Protein AF-A0A967LMH4-F1 (afdb_monomer)

pLDDT: mean 81.52, std 13.35, range [39.75, 93.62]

Structure (mmCIF, N/CA/C/O backbone):
data_AF-A0A967LMH4-F1
#
_entry.id   AF-A0A967LMH4-F1
#
loop_
_atom_site.group_PDB
_atom_site.id
_atom_site.type_symbol
_atom_site.label_atom_id
_atom_site.label_alt_id
_atom_site.label_comp_id
_atom_site.label_asym_id
_atom_site.label_entity_id
_atom_site.label_seq_id
_atom_site.pdbx_PDB_ins_code
_atom_site.Cartn_x
_atom_site.Cartn_y
_atom_site.Cartn_z
_atom_site.occupancy
_atom_site.B_iso_or_equiv
_atom_site.auth_seq_id
_atom_site.auth_comp_id
_atom_site.auth_asym_id
_atom_site.auth_atom_id
_atom_site.pdbx_PDB_model_num
ATOM 1 N N . MET A 1 1 ? 25.777 -11.238 5.832 1.00 39.75 1 MET A N 1
ATOM 2 C CA . MET A 1 1 ? 24.347 -10.973 6.091 1.00 39.75 1 MET A CA 1
ATOM 3 C C . MET A 1 1 ? 23.643 -11.072 4.744 1.00 39.75 1 MET A C 1
ATOM 5 O O . MET A 1 1 ? 23.931 -10.214 3.917 1.00 39.75 1 MET A O 1
ATOM 9 N N . PRO A 1 2 ? 22.871 -12.128 4.428 1.00 45.56 2 PRO A N 1
ATOM 10 C CA . PRO A 1 2 ? 22.212 -12.184 3.131 1.00 45.56 2 PRO A CA 1
ATOM 11 C C . PRO A 1 2 ? 21.114 -11.117 3.099 1.00 45.56 2 PRO A C 1
ATOM 13 O O . PRO A 1 2 ? 20.430 -10.874 4.093 1.00 45.56 2 PRO A O 1
ATOM 16 N N . PHE A 1 3 ? 21.034 -10.422 1.971 1.00 45.00 3 PHE A N 1
ATOM 17 C CA . PHE A 1 3 ? 20.052 -9.388 1.692 1.00 45.00 3 PHE A CA 1
ATOM 18 C C . PHE A 1 3 ? 18.645 -9.964 1.891 1.00 45.00 3 PHE A C 1
ATOM 20 O O . PHE A 1 3 ? 18.329 -11.013 1.348 1.00 45.00 3 PHE A O 1
ATOM 27 N N . SER A 1 4 ? 17.858 -9.293 2.730 1.00 50.09 4 SER A N 1
ATOM 28 C CA . SER A 1 4 ? 16.511 -9.677 3.163 1.00 50.09 4 SER A CA 1
ATOM 29 C C . SER A 1 4 ? 15.659 -10.341 2.069 1.00 50.09 4 SER A C 1
ATOM 31 O O . SER A 1 4 ? 15.552 -9.787 0.975 1.00 50.09 4 SER A O 1
ATOM 33 N N . ASP A 1 5 ? 14.994 -11.452 2.419 1.00 57.53 5 ASP A N 1
ATOM 34 C CA . ASP A 1 5 ? 14.010 -12.231 1.635 1.00 57.53 5 ASP A CA 1
ATOM 35 C C . ASP A 1 5 ? 12.725 -11.438 1.295 1.00 57.53 5 ASP A C 1
ATOM 37 O O . ASP A 1 5 ? 11.593 -11.893 1.487 1.00 57.53 5 ASP A O 1
ATOM 41 N N . PHE A 1 6 ? 12.860 -10.201 0.827 1.00 67.12 6 PHE A N 1
ATOM 42 C CA . PHE A 1 6 ? 11.722 -9.436 0.348 1.00 67.12 6 PHE A CA 1
ATOM 43 C C . PHE A 1 6 ? 11.323 -9.956 -1.023 1.00 67.12 6 PHE A C 1
ATOM 45 O O . PHE A 1 6 ? 12.126 -9.978 -1.956 1.00 67.12 6 PHE A O 1
ATOM 52 N N . ARG A 1 7 ? 10.056 -10.356 -1.140 1.00 82.19 7 ARG A N 1
ATOM 53 C CA . ARG A 1 7 ? 9.484 -10.742 -2.425 1.00 82.19 7 ARG A CA 1
ATOM 54 C C . ARG A 1 7 ? 9.502 -9.534 -3.355 1.00 82.19 7 ARG A C 1
ATOM 56 O O . ARG A 1 7 ? 9.048 -8.451 -2.990 1.00 82.19 7 ARG A O 1
ATOM 63 N N . VAL A 1 8 ? 10.061 -9.752 -4.534 1.00 87.19 8 VAL A N 1
ATOM 64 C CA . VAL A 1 8 ? 10.012 -8.822 -5.655 1.00 87.19 8 VAL A CA 1
ATOM 65 C C . VAL A 1 8 ? 8.725 -9.092 -6.420 1.00 87.19 8 VAL A C 1
ATOM 67 O O . VAL A 1 8 ? 8.363 -10.253 -6.600 1.00 87.19 8 VAL A O 1
ATOM 70 N N . PHE A 1 9 ? 8.051 -8.030 -6.844 1.00 87.38 9 PHE A N 1
ATOM 71 C CA . PHE A 1 9 ? 6.797 -8.102 -7.578 1.00 87.38 9 PHE A CA 1
ATOM 72 C C . PHE A 1 9 ? 6.882 -7.281 -8.863 1.00 87.38 9 PHE A C 1
ATOM 74 O O . PHE A 1 9 ? 7.343 -6.131 -8.851 1.00 87.38 9 PHE A O 1
ATOM 81 N N . THR A 1 10 ? 6.379 -7.829 -9.968 1.00 90.00 10 THR A N 1
ATOM 82 C CA . THR A 1 10 ? 6.006 -6.996 -11.116 1.00 90.00 10 THR A CA 1
ATOM 83 C C . THR A 1 10 ? 4.813 -6.113 -10.750 1.00 90.00 10 THR A C 1
ATOM 85 O O . THR A 1 10 ? 4.124 -6.329 -9.747 1.00 90.00 10 THR A O 1
ATOM 88 N N . ILE A 1 11 ? 4.548 -5.096 -11.568 1.00 87.69 11 ILE A N 1
ATOM 89 C CA . ILE A 1 11 ? 3.398 -4.221 -11.351 1.00 87.69 11 ILE A CA 1
ATOM 90 C C . ILE A 1 11 ? 2.073 -4.997 -11.416 1.00 87.69 11 ILE A C 1
ATOM 92 O O . ILE A 1 11 ? 1.155 -4.711 -10.650 1.00 87.69 11 ILE A O 1
ATOM 96 N N . GLU A 1 12 ? 1.968 -6.014 -12.274 1.00 90.00 12 GLU A N 1
ATOM 97 C CA . GLU A 1 12 ? 0.796 -6.884 -12.385 1.00 90.00 12 GLU A CA 1
ATOM 98 C C . GLU A 1 12 ? 0.613 -7.744 -11.133 1.00 90.00 12 GLU A C 1
ATOM 100 O O . GLU A 1 12 ? -0.496 -7.834 -10.604 1.00 90.00 12 GLU A O 1
ATOM 105 N N . GLU A 1 13 ? 1.694 -8.339 -10.624 1.00 90.69 13 GLU A N 1
ATOM 106 C CA . GLU A 1 13 ? 1.659 -9.157 -9.408 1.00 90.69 13 GLU A CA 1
ATOM 107 C C . GLU A 1 13 ? 1.280 -8.321 -8.183 1.00 90.69 13 GLU A C 1
ATOM 109 O O . GLU A 1 13 ? 0.448 -8.731 -7.369 1.00 90.69 13 GLU A O 1
ATOM 114 N N . ALA A 1 14 ? 1.839 -7.116 -8.075 1.00 90.56 14 ALA A N 1
ATOM 115 C CA . ALA A 1 14 ? 1.505 -6.190 -7.006 1.00 90.56 14 ALA A CA 1
ATOM 116 C C . ALA A 1 14 ? 0.040 -5.717 -7.123 1.00 90.56 14 ALA A C 1
ATOM 118 O O . ALA A 1 14 ? -0.698 -5.721 -6.134 1.00 90.56 14 ALA A O 1
ATOM 119 N N . ASN A 1 15 ? -0.438 -5.428 -8.339 1.00 91.25 15 ASN A N 1
ATOM 120 C CA . ASN A 1 15 ? -1.844 -5.106 -8.606 1.00 91.25 15 ASN A CA 1
ATOM 121 C C . ASN A 1 15 ? -2.807 -6.252 -8.284 1.00 91.25 15 ASN A C 1
ATOM 123 O O . ASN A 1 15 ? -3.920 -5.996 -7.825 1.00 91.25 15 ASN A O 1
ATOM 127 N N . ALA A 1 16 ? -2.397 -7.509 -8.449 1.00 92.44 16 ALA A N 1
ATOM 128 C CA . ALA A 1 16 ? -3.207 -8.655 -8.040 1.00 92.44 16 ALA A CA 1
ATOM 129 C C . ALA A 1 16 ? -3.411 -8.713 -6.511 1.00 92.44 16 ALA A C 1
ATOM 131 O O . ALA A 1 16 ? -4.429 -9.225 -6.035 1.00 92.44 16 ALA A O 1
ATOM 132 N N . LEU A 1 17 ? -2.477 -8.158 -5.728 1.00 91.06 17 LEU A N 1
ATOM 133 C CA . LEU A 1 17 ? -2.559 -8.083 -4.266 1.00 91.06 17 LEU A CA 1
ATOM 134 C C . LEU A 1 17 ? -3.337 -6.861 -3.762 1.00 91.06 17 LEU A C 1
ATOM 136 O O . LEU A 1 17 ? -3.899 -6.918 -2.661 1.00 91.06 17 LEU A O 1
ATOM 140 N N . VAL A 1 18 ? -3.430 -5.789 -4.558 1.00 91.19 18 VAL A N 1
ATOM 141 C CA . VAL A 1 18 ? -4.117 -4.539 -4.186 1.00 91.19 18 VAL A CA 1
ATOM 142 C C . VAL A 1 18 ? -5.545 -4.773 -3.678 1.00 91.19 18 VAL A C 1
ATOM 144 O O . VAL A 1 18 ? -5.831 -4.324 -2.570 1.00 91.19 18 VAL A O 1
ATOM 147 N N . PRO A 1 19 ? -6.441 -5.522 -4.356 1.00 91.94 19 PRO A N 1
ATOM 148 C CA . PRO A 1 19 ? -7.803 -5.732 -3.859 1.00 91.94 19 PRO A CA 1
ATOM 149 C C . PRO A 1 19 ? -7.853 -6.397 -2.478 1.00 91.94 19 PRO A C 1
ATOM 151 O O . PRO A 1 19 ? -8.760 -6.142 -1.684 1.00 91.94 19 PRO A O 1
ATOM 154 N N . LYS A 1 20 ? -6.880 -7.262 -2.173 1.00 91.56 20 LYS A N 1
ATOM 155 C CA . LYS A 1 20 ? -6.793 -7.942 -0.880 1.00 91.56 20 LYS A CA 1
ATOM 156 C C . LYS A 1 20 ? -6.316 -6.990 0.211 1.00 91.56 20 LYS A C 1
ATOM 158 O O . LYS A 1 20 ? -6.912 -6.958 1.287 1.00 91.56 20 LYS A O 1
ATOM 163 N N . ILE A 1 21 ? -5.279 -6.207 -0.073 1.00 92.31 21 ILE A N 1
ATOM 164 C CA . ILE A 1 21 ? -4.740 -5.212 0.858 1.00 92.31 21 ILE A CA 1
ATOM 165 C C . ILE A 1 21 ? -5.753 -4.091 1.089 1.00 92.31 21 ILE A C 1
ATOM 167 O O . ILE A 1 21 ? -6.001 -3.752 2.240 1.00 92.31 21 ILE A O 1
ATOM 171 N N . ALA A 1 22 ? -6.438 -3.619 0.048 1.00 91.69 22 ALA A N 1
ATOM 172 C CA . ALA A 1 22 ? -7.526 -2.652 0.151 1.00 91.69 22 ALA A CA 1
ATOM 173 C C . ALA A 1 22 ? -8.615 -3.119 1.127 1.00 91.69 22 ALA A C 1
ATOM 175 O O . ALA A 1 22 ? -8.953 -2.392 2.055 1.00 91.69 22 ALA A O 1
ATOM 176 N N . ARG A 1 23 ? -9.084 -4.370 1.017 1.00 91.81 23 ARG A N 1
ATOM 177 C CA . ARG A 1 23 ? -10.070 -4.938 1.958 1.00 91.81 23 ARG A CA 1
ATOM 178 C C . ARG A 1 23 ? -9.556 -5.008 3.398 1.00 91.81 23 ARG A C 1
ATOM 180 O O . ARG A 1 23 ? -10.319 -4.766 4.334 1.00 91.81 23 ARG A O 1
ATOM 187 N N . LEU A 1 24 ? -8.283 -5.365 3.598 1.00 91.69 24 LEU A N 1
ATOM 188 C CA . LEU A 1 24 ? -7.661 -5.367 4.929 1.00 91.69 24 LEU A CA 1
ATOM 189 C C . LEU A 1 24 ? -7.611 -3.951 5.506 1.00 91.69 24 LEU A C 1
ATOM 191 O O . LEU A 1 24 ? -7.965 -3.743 6.668 1.00 91.69 24 LEU A O 1
ATOM 195 N N . THR A 1 25 ? -7.206 -2.987 4.687 1.00 92.00 25 THR A N 1
ATOM 196 C CA . THR A 1 25 ? -7.120 -1.571 5.032 1.00 92.00 25 THR A CA 1
ATOM 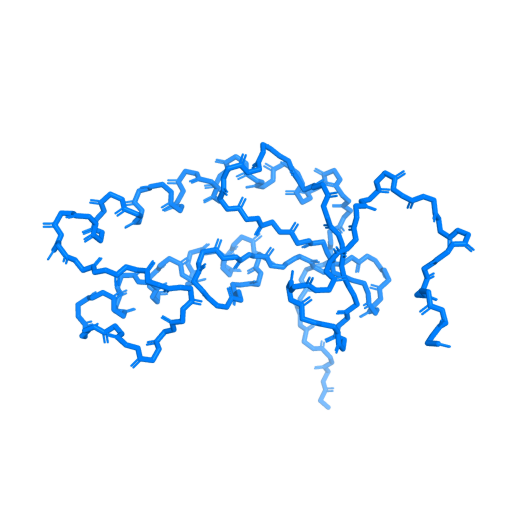197 C C . THR A 1 25 ? -8.494 -0.994 5.365 1.00 92.00 25 THR A C 1
ATOM 199 O O . THR A 1 25 ? -8.659 -0.457 6.453 1.00 92.00 25 THR A O 1
ATOM 202 N N . GLU A 1 26 ? -9.514 -1.209 4.531 1.00 91.44 26 GLU A N 1
ATOM 203 C CA . GLU A 1 26 ? -10.899 -0.783 4.787 1.00 91.44 26 GLU A CA 1
ATOM 204 C C . GLU A 1 26 ? -11.456 -1.368 6.090 1.00 91.44 26 GLU A C 1
ATOM 206 O O . GLU A 1 26 ? -12.067 -0.664 6.893 1.00 91.44 26 GLU A O 1
ATOM 211 N N . ARG A 1 27 ? -11.227 -2.663 6.350 1.00 91.12 27 ARG A N 1
ATOM 212 C CA . ARG A 1 27 ? -11.643 -3.294 7.612 1.00 91.12 27 ARG A CA 1
ATOM 213 C C . ARG A 1 27 ? -10.955 -2.652 8.816 1.00 91.12 27 ARG A C 1
ATOM 215 O O . ARG A 1 27 ? -11.546 -2.581 9.891 1.00 91.12 27 ARG A O 1
ATOM 222 N N . THR A 1 28 ? -9.704 -2.246 8.647 1.00 91.12 28 THR A N 1
ATOM 223 C CA . THR A 1 28 ? -8.900 -1.634 9.705 1.00 91.12 28 THR A CA 1
ATOM 224 C C . THR A 1 28 ? -9.345 -0.194 9.948 1.00 91.12 28 THR A C 1
ATOM 226 O O . THR A 1 28 ? -9.553 0.163 11.101 1.00 91.12 28 THR A O 1
ATOM 229 N N . GLN A 1 29 ? -9.611 0.577 8.890 1.00 89.38 29 GLN A N 1
ATOM 230 C CA . GLN A 1 29 ? -10.206 1.917 8.969 1.00 89.38 29 GLN A CA 1
ATOM 231 C C . GLN A 1 29 ? -11.524 1.886 9.738 1.00 89.38 29 GLN A C 1
ATOM 233 O O . GLN A 1 29 ? -11.627 2.531 10.769 1.00 89.38 29 GLN A O 1
ATOM 238 N N . ARG A 1 30 ? -12.461 0.997 9.373 1.00 89.56 30 ARG A N 1
ATOM 239 C CA . ARG A 1 30 ? -13.739 0.861 10.100 1.00 89.56 30 ARG A CA 1
ATOM 240 C C . ARG A 1 30 ? -13.573 0.545 11.589 1.00 89.56 30 ARG A C 1
ATOM 242 O O . ARG A 1 30 ? -14.426 0.909 12.391 1.00 89.56 30 ARG A O 1
ATOM 249 N N . ARG A 1 31 ? -12.515 -0.180 11.971 1.00 89.00 31 ARG A N 1
ATOM 250 C CA . ARG A 1 31 ? -12.217 -0.475 13.383 1.00 89.00 31 ARG A CA 1
ATOM 251 C C . ARG A 1 31 ? -11.680 0.747 14.121 1.00 89.00 31 ARG A C 1
ATOM 253 O O . ARG A 1 31 ? -12.024 0.919 15.282 1.00 89.00 31 ARG A O 1
ATOM 260 N N . LEU A 1 32 ? -10.853 1.555 13.461 1.00 87.38 32 LEU A N 1
ATOM 261 C CA . LEU A 1 32 ? -10.341 2.811 14.012 1.00 87.38 32 LEU A CA 1
ATOM 262 C C . LEU A 1 32 ? -11.462 3.851 14.124 1.00 87.38 32 LEU A C 1
ATOM 264 O O . LEU A 1 32 ? -11.613 4.456 15.181 1.00 87.38 32 LEU A O 1
ATOM 268 N N . ASP A 1 33 ? -12.324 3.949 13.108 1.00 86.38 33 ASP A N 1
ATOM 269 C CA . ASP A 1 33 ? -13.510 4.814 13.122 1.00 86.38 33 ASP A CA 1
ATOM 270 C C . ASP A 1 33 ? -14.445 4.457 14.287 1.00 86.38 33 ASP A C 1
ATOM 272 O O . ASP A 1 33 ? -14.916 5.333 15.007 1.00 86.38 33 ASP A O 1
ATOM 276 N N . ALA A 1 34 ? -14.676 3.160 14.525 1.00 86.62 34 ALA A N 1
ATOM 277 C CA . ALA A 1 34 ? -15.497 2.685 15.642 1.00 86.62 34 ALA A CA 1
ATOM 278 C C . ALA A 1 34 ? -14.884 2.975 17.025 1.00 86.62 34 ALA A C 1
ATOM 280 O O . ALA A 1 34 ? -15.612 3.022 18.014 1.00 86.62 34 ALA A O 1
ATOM 281 N N . LEU A 1 35 ? -13.563 3.159 17.101 1.00 84.38 35 LEU A N 1
ATOM 282 C CA . LEU A 1 35 ? -12.863 3.592 18.313 1.00 84.38 35 LEU A CA 1
ATOM 283 C C . LEU A 1 35 ? -12.869 5.115 18.489 1.00 84.38 35 LEU A C 1
ATOM 285 O O . LEU A 1 35 ? -12.492 5.591 19.555 1.00 84.38 35 LEU A O 1
ATOM 289 N N . GLY A 1 36 ? -13.281 5.878 17.470 1.00 79.75 36 GLY A N 1
ATOM 290 C CA . GLY A 1 36 ? -13.172 7.337 17.468 1.00 79.75 36 GLY A CA 1
ATOM 291 C C . GLY A 1 36 ? -11.725 7.833 17.431 1.00 79.75 36 GLY A C 1
ATOM 292 O O . GLY A 1 36 ? -11.473 8.987 17.773 1.00 79.75 36 GLY A O 1
ATOM 293 N N . ALA A 1 37 ? -10.779 6.972 17.043 1.00 72.81 37 ALA A N 1
ATOM 294 C CA . ALA A 1 37 ? -9.369 7.318 16.974 1.00 72.81 37 ALA A CA 1
ATOM 295 C C . ALA A 1 37 ? -9.110 8.123 15.689 1.00 72.81 37 ALA A C 1
ATOM 297 O O . ALA A 1 37 ? -9.311 7.583 14.595 1.00 72.81 37 ALA A O 1
ATOM 298 N N . PRO A 1 38 ? -8.673 9.392 15.777 1.00 65.88 38 PRO A N 1
ATOM 299 C CA . PRO A 1 38 ? -8.250 10.126 14.598 1.00 65.88 38 PRO A CA 1
ATOM 300 C C . PRO A 1 38 ? -7.005 9.449 14.027 1.00 65.88 38 PRO A C 1
ATOM 302 O O . PRO A 1 38 ? -6.035 9.191 14.737 1.00 65.88 38 PRO A O 1
ATOM 305 N N . VAL A 1 39 ? -7.058 9.131 12.739 1.00 65.88 39 VAL A N 1
ATOM 306 C CA . VAL A 1 39 ? -5.928 8.569 12.008 1.00 65.88 39 VAL A CA 1
ATOM 307 C C . VAL A 1 39 ? -5.392 9.660 11.098 1.00 65.88 39 VAL A C 1
ATOM 309 O O . VAL A 1 39 ? -5.777 9.766 9.933 1.00 65.88 39 VAL A O 1
ATOM 312 N N . ASP A 1 40 ? -4.542 10.518 11.645 1.00 62.59 40 ASP A N 1
ATOM 313 C CA . ASP A 1 40 ? -3.631 11.308 10.833 1.00 62.59 40 ASP A CA 1
ATOM 314 C C . ASP A 1 40 ? -2.51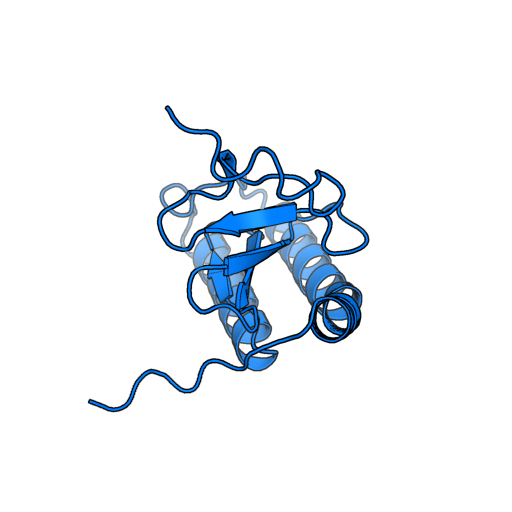5 10.385 10.323 1.00 62.59 40 ASP A C 1
ATOM 316 O O . ASP A 1 40 ? -2.254 9.323 10.878 1.00 62.59 40 ASP A O 1
ATOM 320 N N . GLY A 1 41 ? -1.905 10.703 9.181 1.00 61.75 41 GLY A N 1
ATOM 321 C CA . GLY A 1 41 ? -0.982 9.801 8.471 1.00 61.75 41 GLY A CA 1
ATOM 322 C C . GLY A 1 41 ? 0.300 9.405 9.229 1.00 61.75 41 GLY A C 1
ATOM 323 O O . GLY A 1 41 ? 1.192 8.814 8.617 1.00 61.75 41 GLY A O 1
ATOM 324 N N . ASP A 1 42 ? 0.397 9.726 10.519 1.00 64.31 42 ASP A N 1
ATOM 325 C CA . ASP A 1 42 ? 1.511 9.462 11.416 1.00 64.31 42 ASP A CA 1
ATOM 326 C C . ASP A 1 42 ? 1.109 8.490 12.544 1.00 64.31 42 ASP A C 1
ATOM 328 O O . ASP A 1 42 ? -0.023 8.468 13.018 1.00 64.31 42 ASP A O 1
ATOM 332 N N . LYS A 1 43 ? 2.046 7.643 12.976 1.00 65.25 43 LYS A N 1
ATOM 333 C CA . LYS A 1 43 ? 1.819 6.666 14.053 1.00 65.25 43 LYS A CA 1
ATOM 334 C C . LYS A 1 43 ? 2.064 7.240 15.448 1.00 65.25 43 LYS A C 1
ATOM 336 O O . LYS A 1 43 ? 1.730 6.578 16.438 1.00 65.25 43 LYS A O 1
ATOM 341 N N . ASP A 1 44 ? 2.670 8.419 15.531 1.00 65.69 44 ASP A N 1
ATOM 342 C CA . ASP A 1 44 ? 3.169 8.977 16.788 1.00 65.69 44 ASP A CA 1
ATOM 343 C C . ASP A 1 44 ? 2.063 9.583 17.672 1.00 65.69 44 ASP A C 1
ATOM 345 O O . ASP A 1 44 ? 2.239 9.667 18.886 1.00 65.69 44 ASP A O 1
ATOM 349 N N . GLY A 1 45 ? 0.888 9.892 17.108 1.00 67.19 45 GLY A N 1
ATOM 350 C CA . GLY A 1 45 ? -0.286 10.403 17.836 1.00 67.19 45 GLY A CA 1
ATOM 351 C C . GLY A 1 45 ? -1.338 9.355 18.223 1.00 67.19 45 GLY A C 1
ATOM 352 O O . GLY A 1 45 ? -2.329 9.688 18.870 1.00 67.19 45 GLY A O 1
ATOM 353 N N . LEU A 1 46 ? -1.146 8.092 17.834 1.00 75.38 46 LEU A N 1
ATOM 354 C CA . LEU A 1 46 ? -2.137 7.038 18.051 1.00 75.38 46 LEU A CA 1
ATOM 355 C C . LEU A 1 46 ? -2.158 6.578 19.508 1.00 75.38 46 LEU A C 1
ATOM 357 O O . LEU A 1 46 ? -1.113 6.276 20.094 1.00 75.38 46 LEU A O 1
ATOM 361 N N . ASP A 1 47 ? -3.364 6.418 20.052 1.00 83.12 47 ASP A N 1
ATOM 362 C CA . ASP A 1 47 ? -3.553 5.691 21.303 1.00 83.12 47 ASP A CA 1
ATOM 363 C C . ASP A 1 47 ? -3.111 4.215 21.170 1.00 83.12 47 ASP A C 1
ATOM 365 O O . ASP A 1 47 ? -2.952 3.666 20.072 1.00 83.12 47 ASP A O 1
ATOM 369 N N . ASP A 1 48 ? -2.902 3.543 22.303 1.00 85.56 48 ASP A N 1
ATOM 370 C CA . ASP A 1 48 ? -2.411 2.160 22.320 1.00 85.56 48 ASP A CA 1
ATOM 371 C C . ASP A 1 48 ? -3.358 1.166 21.623 1.00 85.56 48 ASP A C 1
ATOM 373 O O . ASP A 1 48 ? -2.905 0.148 21.086 1.00 85.56 48 ASP A O 1
ATOM 377 N N . ALA A 1 49 ? -4.668 1.428 21.612 1.00 85.69 49 ALA A N 1
ATOM 378 C CA . ALA A 1 49 ? -5.644 0.560 20.959 1.00 85.69 49 ALA A CA 1
ATOM 379 C C . ALA A 1 49 ? -5.564 0.696 19.430 1.00 85.69 49 ALA A C 1
ATOM 381 O O . ALA A 1 49 ? -5.494 -0.312 18.716 1.00 85.69 49 ALA A O 1
ATOM 382 N N . ALA A 1 50 ? -5.492 1.927 18.931 1.00 86.19 50 ALA A N 1
ATOM 383 C CA . ALA A 1 50 ? -5.312 2.268 17.532 1.00 86.19 50 ALA A CA 1
ATOM 384 C C . ALA A 1 50 ? -3.958 1.772 17.006 1.00 86.19 50 ALA A C 1
ATOM 386 O O . ALA A 1 50 ? -3.900 1.136 15.947 1.00 86.19 50 ALA A O 1
ATOM 387 N N . ARG A 1 51 ? -2.882 1.941 17.789 1.00 86.62 51 ARG A N 1
ATOM 388 C CA . ARG A 1 51 ? -1.551 1.402 17.475 1.00 86.62 51 ARG A CA 1
ATOM 389 C C . ARG A 1 51 ? -1.593 -0.115 17.285 1.00 86.62 51 ARG A C 1
ATOM 391 O O . ARG A 1 51 ? -1.127 -0.607 16.259 1.00 86.62 51 ARG A O 1
ATOM 398 N N . ARG A 1 52 ? -2.229 -0.868 18.192 1.00 89.00 52 ARG A N 1
ATOM 399 C CA . ARG A 1 52 ? -2.373 -2.337 18.063 1.00 89.00 52 ARG A CA 1
ATOM 400 C C . ARG A 1 52 ? -3.156 -2.756 16.818 1.00 89.00 52 ARG A C 1
ATOM 402 O O . ARG A 1 52 ? -2.837 -3.773 16.192 1.00 89.00 52 ARG A O 1
ATOM 409 N N . ILE A 1 53 ? -4.182 -1.996 16.446 1.00 90.00 53 ILE A N 1
ATOM 410 C CA . ILE A 1 53 ? -4.969 -2.253 15.234 1.00 90.00 53 ILE A CA 1
ATOM 411 C C . ILE A 1 53 ? -4.116 -2.0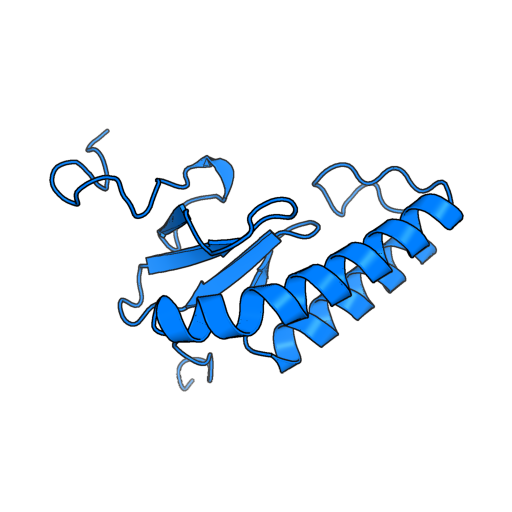42 13.983 1.00 90.00 53 ILE A C 1
ATOM 413 O O . ILE A 1 53 ? -4.094 -2.911 13.105 1.00 90.00 53 ILE A O 1
ATOM 417 N N . ILE A 1 54 ? -3.362 -0.946 13.932 1.00 89.38 54 ILE A N 1
ATOM 418 C CA . ILE A 1 54 ? -2.460 -0.635 12.820 1.00 89.38 54 ILE A CA 1
ATOM 419 C C . ILE A 1 54 ? -1.307 -1.639 12.740 1.00 89.38 54 ILE A C 1
ATOM 421 O O . ILE A 1 54 ? -0.969 -2.091 11.649 1.00 89.38 54 ILE A O 1
ATOM 425 N N . GLU A 1 55 ? -0.745 -2.077 13.865 1.00 89.69 55 GLU A N 1
ATOM 426 C CA . GLU A 1 55 ? 0.259 -3.148 13.892 1.00 89.69 55 GLU A CA 1
ATOM 427 C C . GLU A 1 55 ? -0.290 -4.476 13.360 1.00 89.69 55 GLU A C 1
ATOM 429 O O . GLU A 1 55 ? 0.388 -5.187 12.616 1.00 89.69 55 GLU A O 1
ATOM 434 N N . THR A 1 56 ? -1.533 -4.814 13.708 1.00 91.38 56 THR A N 1
ATOM 435 C CA . THR A 1 56 ? -2.194 -6.032 13.216 1.00 91.38 56 THR A CA 1
ATOM 436 C C . THR A 1 56 ? -2.395 -5.975 11.702 1.00 91.38 56 THR A C 1
ATOM 438 O O . THR A 1 56 ? -2.155 -6.963 10.997 1.00 91.38 56 THR A O 1
ATOM 441 N N . TRP A 1 57 ? -2.794 -4.811 11.187 1.00 93.31 57 TRP A N 1
ATOM 442 C CA . TRP A 1 57 ? -2.862 -4.558 9.751 1.00 93.31 57 TRP A CA 1
ATOM 443 C C . TRP A 1 57 ? -1.483 -4.688 9.094 1.00 93.31 57 TRP A C 1
ATOM 445 O O . TRP A 1 57 ? -1.339 -5.455 8.145 1.00 93.31 57 TRP A O 1
ATOM 455 N N . ALA A 1 58 ? -0.457 -4.042 9.651 1.00 90.81 58 ALA A N 1
ATOM 456 C CA . ALA A 1 58 ? 0.904 -4.068 9.123 1.00 90.81 58 ALA A CA 1
ATOM 457 C C . ALA A 1 58 ? 1.452 -5.501 9.015 1.00 90.81 58 ALA A C 1
ATOM 459 O O . ALA A 1 58 ? 1.972 -5.892 7.971 1.00 90.81 58 ALA A O 1
ATOM 460 N N . ARG A 1 59 ? 1.260 -6.332 10.049 1.00 90.19 59 ARG A N 1
ATOM 461 C CA . ARG A 1 59 ? 1.638 -7.757 10.009 1.00 90.19 59 ARG A CA 1
ATOM 462 C C . ARG A 1 59 ? 0.889 -8.523 8.918 1.00 90.19 59 ARG A C 1
ATOM 464 O O . ARG A 1 59 ? 1.487 -9.343 8.231 1.00 90.19 59 ARG A O 1
ATOM 471 N N . SER A 1 60 ? -0.400 -8.243 8.732 1.00 90.94 60 SER A N 1
ATOM 472 C CA . SER A 1 60 ? -1.212 -8.893 7.693 1.00 90.94 60 SER A CA 1
ATOM 473 C C . SER A 1 60 ? -0.743 -8.522 6.281 1.00 90.94 60 SER A C 1
ATOM 475 O O . SER A 1 60 ? -0.703 -9.377 5.400 1.00 90.94 60 SER A O 1
ATOM 477 N N . VAL A 1 61 ? -0.350 -7.264 6.071 1.00 91.12 61 VAL A N 1
ATOM 478 C CA . VAL A 1 61 ? 0.219 -6.785 4.804 1.00 91.12 61 VAL A CA 1
ATOM 479 C C . VAL A 1 61 ? 1.586 -7.426 4.534 1.00 91.12 61 VAL A C 1
ATOM 481 O O . VAL A 1 61 ? 1.803 -7.931 3.432 1.00 91.12 61 VAL A O 1
ATOM 484 N N . LEU A 1 62 ? 2.455 -7.515 5.550 1.00 89.50 62 LEU A N 1
ATOM 485 C CA . LEU A 1 62 ? 3.766 -8.174 5.455 1.00 89.50 62 LEU A CA 1
ATOM 486 C C . LEU A 1 62 ? 3.666 -9.645 5.036 1.00 89.50 62 LEU A C 1
ATOM 488 O O . LEU A 1 62 ? 4.452 -10.102 4.211 1.00 89.50 62 LEU A O 1
ATOM 492 N N . VAL A 1 63 ? 2.671 -10.383 5.539 1.00 88.38 63 VAL A N 1
ATOM 493 C CA . VAL A 1 63 ? 2.417 -11.781 5.132 1.00 88.38 63 VAL A CA 1
ATOM 494 C C . VAL A 1 63 ? 2.100 -11.896 3.635 1.00 88.38 63 VAL A C 1
ATOM 496 O O . VAL A 1 63 ? 2.381 -12.922 3.015 1.00 88.38 63 VAL A O 1
ATOM 499 N N . HIS A 1 64 ? 1.539 -10.848 3.030 1.00 86.12 64 HIS A N 1
ATOM 500 C CA . HIS A 1 64 ? 1.294 -10.779 1.589 1.00 86.12 64 HIS A CA 1
ATOM 501 C C . HIS A 1 64 ? 2.490 -10.253 0.786 1.00 86.12 64 HIS A C 1
ATOM 503 O O . HIS A 1 64 ? 2.415 -10.216 -0.437 1.00 86.12 64 HIS A O 1
ATOM 509 N N . GLY A 1 65 ? 3.597 -9.904 1.446 1.00 84.56 65 GLY A N 1
ATOM 510 C CA . GLY A 1 65 ? 4.809 -9.371 0.826 1.00 84.56 65 GLY A CA 1
ATOM 511 C C . GLY A 1 65 ? 4.793 -7.857 0.611 1.00 84.56 65 GLY A C 1
ATOM 512 O O . GLY A 1 65 ? 5.799 -7.311 0.166 1.00 84.56 65 GLY A O 1
ATOM 513 N N . GLY A 1 66 ? 3.695 -7.176 0.956 1.00 87.69 66 GLY A N 1
ATOM 514 C CA . GLY A 1 66 ? 3.650 -5.718 0.986 1.00 87.69 66 GLY A CA 1
ATOM 515 C C . GLY A 1 66 ? 4.415 -5.180 2.194 1.00 87.69 66 GLY A C 1
ATOM 516 O O . GLY A 1 66 ? 4.387 -5.770 3.274 1.00 87.69 66 GLY A O 1
ATOM 517 N N . GLN A 1 67 ? 5.088 -4.052 2.030 1.00 89.62 67 GLN A N 1
ATOM 518 C CA . GLN A 1 67 ? 5.838 -3.376 3.080 1.00 89.62 67 GLN A CA 1
ATOM 519 C C . GLN A 1 67 ? 5.014 -2.188 3.5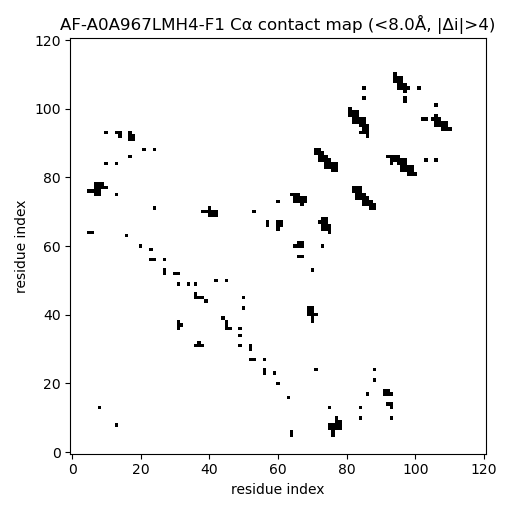93 1.00 89.62 67 GLN A C 1
ATOM 521 O O . GLN A 1 67 ? 4.916 -1.171 2.912 1.00 89.62 67 GLN A O 1
ATOM 526 N N . PRO A 1 68 ? 4.376 -2.293 4.769 1.00 88.44 68 PRO A N 1
ATOM 527 C CA . PRO A 1 68 ? 3.593 -1.199 5.320 1.00 88.44 68 PRO A CA 1
ATOM 528 C C . PRO A 1 68 ? 4.514 -0.032 5.694 1.00 88.44 68 PRO A C 1
ATOM 530 O O . PRO A 1 68 ? 5.404 -0.176 6.537 1.00 88.44 68 PRO A O 1
ATOM 533 N N . LYS A 1 69 ? 4.261 1.134 5.107 1.00 83.94 69 LYS A N 1
ATOM 534 C CA . LYS A 1 69 ? 4.948 2.396 5.393 1.00 83.94 69 LYS A CA 1
ATOM 535 C C . LYS A 1 69 ? 3.921 3.352 5.991 1.00 83.94 69 LYS A C 1
ATOM 537 O O . LYS A 1 69 ? 2.774 3.356 5.578 1.00 83.94 69 LYS A O 1
ATOM 542 N N . GLY A 1 70 ? 4.279 4.091 7.039 1.00 81.19 70 GLY A N 1
ATOM 543 C CA . GLY A 1 70 ? 3.325 4.984 7.716 1.00 81.19 70 GLY A CA 1
ATOM 544 C C . GLY A 1 70 ? 1.983 4.318 8.067 1.00 81.19 70 GLY A C 1
ATOM 545 O O . GLY A 1 70 ? 1.930 3.125 8.401 1.00 81.19 70 GLY A O 1
ATOM 546 N N . VAL A 1 71 ? 0.905 5.102 8.012 1.00 81.81 71 VAL A N 1
ATOM 547 C CA . VAL A 1 71 ? -0.460 4.615 8.224 1.00 81.81 71 VAL A CA 1
ATOM 548 C C . VAL A 1 71 ? -1.138 4.339 6.884 1.00 81.81 71 VAL A C 1
ATOM 550 O O . VAL A 1 71 ? -1.304 5.230 6.058 1.00 81.81 71 VAL A O 1
ATOM 553 N N . PHE A 1 72 ? -1.542 3.085 6.680 1.00 87.06 72 PHE A N 1
ATOM 554 C CA . PHE A 1 72 ? -2.269 2.603 5.504 1.00 87.06 72 PHE A CA 1
ATOM 555 C C . PHE A 1 72 ? -1.578 2.681 4.139 1.00 87.06 72 PHE A C 1
ATOM 557 O O . PHE A 1 72 ? -2.174 2.212 3.168 1.00 87.06 72 PHE A O 1
ATOM 564 N N . THR A 1 73 ? -0.341 3.170 4.039 1.00 90.19 73 THR A N 1
ATOM 565 C CA . THR A 1 73 ? 0.417 3.097 2.785 1.00 90.19 73 THR A CA 1
ATOM 566 C C . THR A 1 73 ? 1.269 1.834 2.726 1.00 90.19 73 THR A C 1
ATOM 568 O O . THR A 1 73 ? 1.711 1.288 3.742 1.00 90.19 73 THR A O 1
ATOM 571 N N . VAL A 1 74 ? 1.420 1.292 1.521 1.00 91.62 74 VAL A N 1
ATOM 572 C CA . VAL A 1 74 ? 2.104 0.018 1.294 1.00 91.62 74 VAL A CA 1
ATOM 573 C C . VAL A 1 74 ? 3.037 0.149 0.106 1.00 91.62 74 VAL A C 1
ATOM 575 O O . VAL A 1 74 ? 2.600 0.509 -0.986 1.00 91.62 74 VAL A O 1
ATOM 578 N N . ASP A 1 75 ? 4.295 -0.209 0.324 1.00 92.25 75 ASP A N 1
ATOM 579 C CA . ASP A 1 75 ? 5.321 -0.282 -0.706 1.00 92.25 75 ASP A CA 1
ATOM 580 C C . ASP A 1 75 ? 5.511 -1.752 -1.117 1.00 92.25 75 ASP A C 1
ATOM 582 O O . ASP A 1 75 ? 5.531 -2.656 -0.282 1.00 92.25 75 ASP A O 1
ATOM 586 N N . PHE A 1 76 ? 5.677 -2.021 -2.405 1.00 91.12 76 PHE A N 1
ATOM 587 C CA .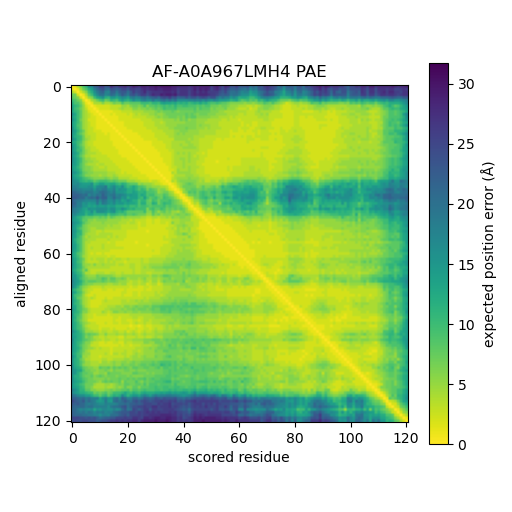 PHE A 1 76 ? 6.084 -3.320 -2.930 1.00 91.12 76 PHE A CA 1
ATOM 588 C C . PHE A 1 76 ? 7.404 -3.160 -3.659 1.00 91.12 76 PHE A C 1
ATOM 590 O O . PHE A 1 76 ? 7.635 -2.173 -4.359 1.00 91.12 76 PHE A O 1
ATOM 597 N N . ARG A 1 77 ? 8.276 -4.153 -3.507 1.00 90.19 77 ARG A N 1
ATOM 598 C CA . ARG A 1 77 ? 9.596 -4.104 -4.118 1.00 90.19 77 ARG A CA 1
ATOM 599 C C . ARG A 1 77 ? 9.499 -4.426 -5.601 1.00 90.19 77 ARG A C 1
ATOM 601 O O . ARG A 1 77 ? 9.024 -5.502 -5.962 1.00 90.19 77 ARG A O 1
ATOM 608 N N . ALA A 1 78 ? 9.949 -3.501 -6.437 1.00 88.88 78 ALA A N 1
ATOM 609 C CA . ALA A 1 78 ? 10.039 -3.727 -7.868 1.00 88.88 78 ALA A CA 1
ATOM 610 C C . ALA A 1 78 ? 11.263 -4.596 -8.217 1.00 88.88 78 ALA A C 1
ATOM 612 O O . ALA A 1 78 ? 12.133 -4.813 -7.366 1.00 88.88 78 ALA A O 1
ATOM 613 N N . PRO A 1 79 ? 11.360 -5.094 -9.467 1.00 85.94 79 PRO A N 1
ATOM 614 C CA . PRO A 1 79 ? 12.559 -5.780 -9.948 1.00 85.94 79 PRO A CA 1
ATOM 615 C C . PRO A 1 79 ? 13.812 -4.902 -9.917 1.00 85.94 79 PRO A C 1
ATOM 617 O O . PRO A 1 79 ? 14.906 -5.410 -9.679 1.00 85.94 79 PRO A O 1
ATOM 620 N N . ASP A 1 80 ? 13.653 -3.591 -10.112 1.00 85.56 80 ASP A N 1
ATOM 621 C CA . ASP A 1 80 ? 14.716 -2.627 -9.846 1.00 85.56 80 ASP A CA 1
ATOM 622 C C . ASP A 1 80 ? 14.847 -2.428 -8.322 1.00 85.56 80 ASP A C 1
ATOM 624 O O . ASP A 1 80 ? 13.885 -2.009 -7.672 1.00 85.56 80 ASP A O 1
ATOM 628 N N . PRO A 1 81 ? 16.021 -2.713 -7.724 1.00 83.62 81 PRO A N 1
ATOM 629 C CA . PRO A 1 81 ? 16.229 -2.612 -6.282 1.00 83.62 81 PRO A CA 1
ATOM 630 C C . PRO A 1 81 ? 16.079 -1.191 -5.732 1.00 83.62 81 PRO A C 1
ATOM 632 O O . PRO A 1 81 ? 15.896 -1.045 -4.521 1.00 83.62 81 PRO A O 1
ATOM 635 N N . ASN A 1 82 ? 16.174 -0.172 -6.585 1.00 85.62 82 ASN A N 1
ATOM 636 C CA . ASN A 1 82 ? 15.994 1.221 -6.213 1.00 85.62 82 ASN A CA 1
ATOM 637 C C . ASN A 1 82 ? 14.527 1.642 -6.248 1.00 85.62 82 ASN A C 1
ATOM 639 O O . ASN A 1 82 ? 14.197 2.662 -5.654 1.00 85.62 82 ASN A O 1
ATOM 643 N N . LEU A 1 83 ? 13.661 0.871 -6.901 1.00 87.56 83 LEU A N 1
ATOM 644 C CA . LEU A 1 83 ? 12.293 1.239 -7.222 1.00 87.56 83 LEU A CA 1
ATOM 645 C C . LEU A 1 83 ? 11.282 0.552 -6.297 1.00 87.56 83 LEU A C 1
ATOM 647 O O . LEU A 1 83 ? 11.357 -0.649 -6.023 1.00 87.56 83 LEU A O 1
ATOM 651 N N . LEU A 1 84 ? 10.286 1.315 -5.858 1.00 90.19 84 LEU A N 1
ATOM 652 C CA . LEU A 1 84 ? 9.170 0.830 -5.060 1.00 90.19 84 LEU A CA 1
ATOM 653 C C . LEU A 1 84 ? 7.849 1.175 -5.744 1.00 90.19 84 LEU A C 1
ATOM 655 O O . LEU A 1 84 ? 7.606 2.314 -6.145 1.00 90.19 84 LEU A O 1
ATOM 659 N N . TRP A 1 85 ? 6.982 0.174 -5.854 1.00 91.44 85 TRP A N 1
ATOM 660 C CA . TRP A 1 85 ? 5.584 0.345 -6.228 1.00 91.44 85 TRP A CA 1
ATOM 661 C C . TRP A 1 85 ? 4.808 0.750 -4.987 1.00 91.44 85 TRP A C 1
ATOM 663 O O . TRP A 1 85 ? 4.789 0.000 -4.017 1.00 91.44 85 TRP A O 1
ATOM 673 N N . CYS A 1 86 ? 4.160 1.905 -4.994 1.00 91.44 86 CYS A N 1
ATOM 674 C CA . CYS A 1 86 ? 3.519 2.419 -3.790 1.00 91.44 86 CYS A CA 1
ATOM 675 C C . CYS A 1 86 ? 2.002 2.488 -3.972 1.00 91.44 86 CYS A C 1
ATOM 677 O O . CYS A 1 86 ? 1.502 2.854 -5.038 1.00 91.44 86 CYS A O 1
ATOM 679 N N . TRP A 1 87 ? 1.277 2.101 -2.927 1.00 93.62 87 TRP A N 1
ATOM 680 C CA . TRP A 1 87 ? -0.179 2.070 -2.900 1.00 93.62 87 TRP A CA 1
ATOM 681 C C . TRP A 1 87 ? -0.716 2.807 -1.672 1.00 93.62 87 TRP A C 1
ATOM 683 O O . TRP A 1 87 ? -0.211 2.633 -0.558 1.00 93.62 87 TRP A O 1
ATOM 693 N N . ALA A 1 88 ? -1.769 3.597 -1.877 1.00 90.81 88 ALA A N 1
ATOM 694 C CA . ALA A 1 88 ? -2.548 4.235 -0.818 1.00 90.81 88 ALA 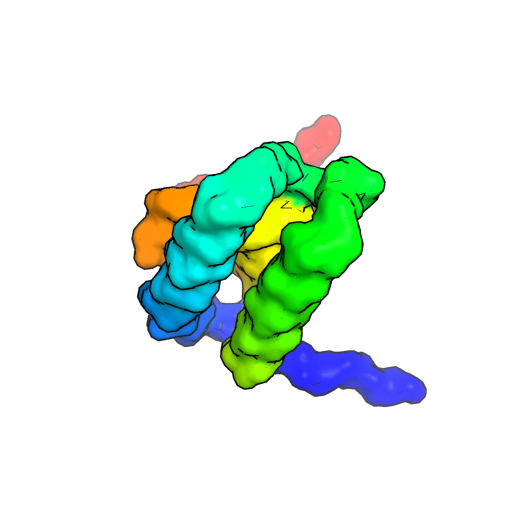A CA 1
ATOM 695 C C . ALA A 1 88 ? -4.045 3.882 -0.893 1.00 90.81 88 ALA A C 1
ATOM 697 O O . ALA A 1 88 ? -4.570 3.570 -1.967 1.00 90.81 88 ALA A O 1
ATOM 698 N N . PRO A 1 89 ? -4.779 4.002 0.230 1.00 86.44 89 PRO A N 1
ATOM 699 C CA . PRO A 1 89 ? -6.229 3.853 0.235 1.00 86.44 89 PRO A CA 1
ATOM 700 C C . PRO A 1 89 ? -6.898 4.804 -0.762 1.00 86.44 89 PRO A C 1
ATOM 702 O O . PRO A 1 89 ? -6.537 5.974 -0.857 1.00 86.44 89 PRO A O 1
ATOM 705 N N . GLY A 1 90 ? -7.892 4.298 -1.493 1.00 84.25 90 GLY A N 1
ATOM 706 C CA . GLY A 1 90 ? -8.573 5.025 -2.571 1.00 84.25 90 GLY A CA 1
ATOM 707 C C . GLY A 1 90 ? -8.007 4.738 -3.965 1.00 84.25 90 GLY A C 1
ATOM 708 O O . GLY A 1 90 ? -8.713 4.917 -4.958 1.00 84.25 90 GLY A O 1
ATOM 709 N N . GLU A 1 91 ? -6.787 4.204 -4.062 1.00 86.38 91 GLU A N 1
ATOM 710 C CA . GLU A 1 91 ? -6.215 3.751 -5.329 1.00 86.38 91 GLU A CA 1
ATOM 711 C C . GLU A 1 91 ? -6.728 2.341 -5.665 1.00 86.38 91 GLU A C 1
ATOM 713 O O . GLU A 1 91 ? -6.586 1.397 -4.885 1.00 86.38 91 GLU A O 1
ATOM 718 N N . ARG A 1 92 ? -7.343 2.173 -6.844 1.00 86.06 92 ARG A N 1
ATOM 719 C CA . ARG A 1 92 ? -7.869 0.865 -7.298 1.00 86.06 92 ARG A CA 1
ATOM 720 C C . ARG A 1 92 ? -6.775 -0.112 -7.739 1.00 86.06 92 ARG A C 1
ATOM 722 O O . ARG A 1 92 ? -7.018 -1.312 -7.804 1.00 86.06 92 ARG A O 1
ATOM 729 N N . ALA A 1 93 ? -5.612 0.426 -8.074 1.00 89.88 93 ALA A N 1
ATOM 730 C CA . ALA A 1 93 ? -4.424 -0.253 -8.561 1.00 89.88 93 ALA A CA 1
ATOM 731 C C . ALA A 1 93 ? -3.215 0.621 -8.199 1.00 89.88 93 ALA A C 1
ATOM 733 O O . ALA A 1 93 ? -3.374 1.822 -7.972 1.00 89.88 93 ALA A O 1
ATOM 734 N N . ILE A 1 94 ? -2.021 0.041 -8.170 1.00 90.00 94 ILE A N 1
ATOM 735 C CA . ILE A 1 94 ? -0.768 0.779 -8.058 1.00 90.00 94 ILE A CA 1
ATOM 736 C C . ILE A 1 94 ? -0.634 1.673 -9.287 1.00 90.00 94 ILE A C 1
ATOM 738 O O . ILE A 1 94 ? -0.470 1.200 -10.412 1.00 90.00 94 ILE A O 1
ATOM 742 N N . CYS A 1 95 ? -0.708 2.977 -9.053 1.00 88.25 95 CYS A N 1
ATOM 743 C CA . CYS A 1 95 ? -0.548 4.007 -10.073 1.00 88.25 95 CYS A CA 1
ATOM 744 C C . CYS A 1 95 ? 0.664 4.909 -9.824 1.00 88.25 95 CYS A C 1
ATOM 746 O O . CYS A 1 95 ? 0.975 5.744 -10.676 1.00 88.25 95 CYS A O 1
ATOM 748 N N . HIS A 1 96 ? 1.358 4.724 -8.698 1.00 90.31 96 HIS A N 1
ATOM 749 C CA . HIS A 1 96 ? 2.503 5.523 -8.290 1.00 90.31 96 HIS A CA 1
ATOM 750 C C . HIS A 1 96 ? 3.724 4.657 -7.962 1.00 90.31 96 HIS A C 1
ATOM 752 O O . HIS A 1 96 ? 3.611 3.521 -7.496 1.00 90.31 96 HIS A O 1
ATOM 758 N N . ARG A 1 97 ? 4.904 5.233 -8.170 1.00 89.69 97 ARG A N 1
ATOM 759 C CA . ARG A 1 97 ? 6.207 4.660 -7.838 1.00 89.69 97 ARG A CA 1
ATOM 760 C C . ARG A 1 97 ? 7.097 5.721 -7.200 1.00 89.69 97 ARG A C 1
ATOM 762 O O . ARG A 1 97 ? 6.931 6.904 -7.481 1.00 89.69 97 ARG A O 1
ATOM 769 N N . HIS A 1 98 ? 8.024 5.306 -6.354 1.00 88.94 98 HIS A N 1
ATOM 770 C CA . HIS A 1 98 ? 9.071 6.179 -5.820 1.00 88.94 98 HIS A CA 1
ATOM 771 C C . HIS A 1 98 ? 10.356 5.381 -5.619 1.00 88.94 98 HIS A C 1
ATOM 773 O O . HIS A 1 98 ? 10.332 4.146 -5.569 1.00 88.94 98 HIS A O 1
ATOM 779 N N . PHE A 1 99 ? 11.483 6.069 -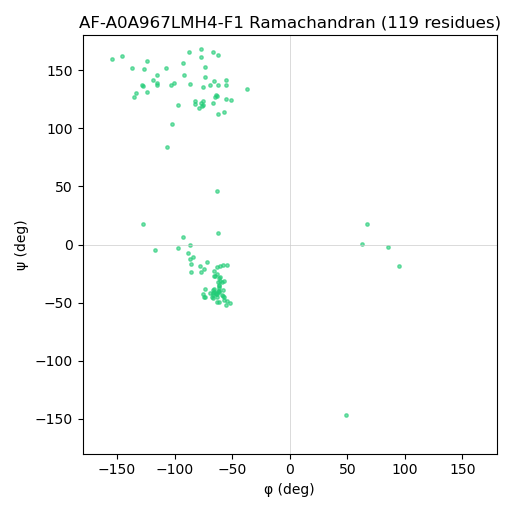5.495 1.00 87.38 99 PHE A N 1
ATOM 780 C CA . PHE A 1 99 ? 12.739 5.418 -5.162 1.00 87.38 99 PHE A CA 1
ATOM 781 C C . PHE A 1 99 ? 12.827 5.064 -3.671 1.00 87.38 99 PHE A C 1
ATOM 783 O O . PHE A 1 99 ? 12.116 5.607 -2.824 1.00 87.38 99 PHE A O 1
ATOM 790 N N . THR A 1 100 ? 13.726 4.149 -3.316 1.00 85.94 100 THR A N 1
ATOM 791 C CA . THR A 1 100 ? 13.950 3.724 -1.922 1.00 85.94 100 THR A CA 1
ATOM 792 C C . THR A 1 100 ? 14.451 4.852 -1.015 1.00 85.94 100 THR A C 1
ATOM 794 O O . THR A 1 100 ? 14.209 4.805 0.190 1.00 85.94 100 THR A O 1
ATOM 797 N N . TRP A 1 101 ? 15.110 5.867 -1.581 1.00 82.12 101 TRP A N 1
ATOM 798 C CA . TRP A 1 101 ? 15.552 7.078 -0.878 1.00 82.12 101 TRP A CA 1
ATOM 799 C C . TRP A 1 101 ? 14.505 8.202 -0.859 1.00 82.12 101 TRP A C 1
ATOM 801 O O . TRP A 1 101 ? 14.713 9.210 -0.189 1.00 82.12 101 TRP A O 1
ATOM 811 N N . GLU A 1 102 ? 13.393 8.043 -1.577 1.00 85.12 102 GLU A N 1
ATOM 812 C CA . GLU A 1 102 ? 12.298 9.011 -1.640 1.00 85.12 102 GLU A CA 1
ATOM 813 C C . GLU A 1 102 ? 11.210 8.702 -0.601 1.00 85.12 102 GLU A C 1
ATOM 815 O O . GLU A 1 102 ? 11.025 7.567 -0.128 1.00 85.12 102 GLU A O 1
ATOM 820 N N . SER A 1 103 ? 10.456 9.736 -0.232 1.00 82.19 103 SER A N 1
ATOM 821 C CA . SER A 1 103 ? 9.285 9.579 0.618 1.00 82.19 103 SER A CA 1
ATOM 822 C C . SER A 1 103 ? 8.041 9.288 -0.222 1.00 82.19 103 SER A C 1
ATOM 824 O O . SER A 1 103 ? 7.990 9.531 -1.425 1.00 82.19 103 SER A O 1
ATOM 826 N N . PHE A 1 104 ? 6.972 8.830 0.433 1.00 79.88 104 PHE A N 1
ATOM 827 C CA . PHE A 1 104 ? 5.682 8.636 -0.233 1.00 79.88 104 PHE A CA 1
ATOM 828 C C . PHE A 1 104 ? 5.110 9.946 -0.819 1.00 79.88 104 PHE A C 1
ATOM 830 O O . PHE A 1 104 ? 4.234 9.908 -1.678 1.00 79.88 104 PHE A O 1
ATOM 837 N N . ARG A 1 105 ? 5.590 11.114 -0.366 1.00 80.38 105 ARG A N 1
ATOM 838 C CA . ARG A 1 105 ? 5.180 12.427 -0.889 1.00 80.38 105 ARG A CA 1
ATOM 839 C C . ARG A 1 105 ? 5.832 12.760 -2.230 1.00 80.38 105 ARG A C 1
ATOM 841 O O . ARG A 1 105 ? 5.249 13.523 -2.988 1.00 80.38 105 ARG A O 1
ATOM 848 N N . ASP A 1 106 ? 6.975 12.149 -2.526 1.00 82.75 106 ASP A N 1
ATOM 849 C CA . ASP A 1 106 ? 7.760 12.386 -3.744 1.00 82.75 106 ASP A CA 1
ATOM 850 C C . ASP A 1 106 ? 7.391 11.400 -4.865 1.00 82.75 106 ASP A C 1
ATOM 852 O O . ASP A 1 106 ? 8.026 11.360 -5.917 1.00 82.75 106 ASP A O 1
ATOM 856 N N . ARG A 1 107 ? 6.358 10.575 -4.643 1.00 83.62 107 ARG A N 1
ATOM 857 C CA . ARG A 1 107 ? 5.936 9.544 -5.589 1.00 83.62 107 ARG A CA 1
ATOM 858 C C . ARG A 1 107 ? 5.488 10.143 -6.917 1.00 83.62 107 ARG A C 1
ATOM 860 O O . ARG A 1 107 ? 4.712 11.097 -6.972 1.00 83.62 107 ARG A O 1
ATOM 867 N N . VAL A 1 108 ? 5.910 9.498 -7.993 1.00 84.81 108 VAL A N 1
ATOM 868 C CA . VAL A 1 108 ? 5.558 9.859 -9.363 1.00 84.81 108 VAL A CA 1
ATOM 869 C C . VAL A 1 108 ? 4.578 8.851 -9.937 1.00 84.81 108 VAL A C 1
ATOM 871 O O . VAL A 1 108 ? 4.558 7.681 -9.549 1.00 84.81 108 VAL A O 1
ATOM 874 N N . SER A 1 109 ? 3.740 9.289 -10.875 1.00 84.94 109 SER A N 1
ATOM 875 C CA . SER A 1 109 ? 2.841 8.365 -11.560 1.00 84.94 109 SER A CA 1
ATOM 876 C C . SER A 1 109 ? 3.641 7.374 -12.406 1.00 84.94 109 SER A C 1
ATOM 878 O O . SER A 1 109 ? 4.594 7.745 -13.085 1.00 84.94 109 SER A O 1
ATOM 880 N N . ILE A 1 110 ? 3.219 6.112 -12.422 1.00 82.75 110 ILE A N 1
ATOM 881 C CA . ILE A 1 110 ? 3.804 5.085 -13.296 1.00 82.75 110 ILE A CA 1
ATOM 882 C C . ILE A 1 110 ? 3.536 5.412 -14.773 1.00 82.75 110 ILE A C 1
ATOM 884 O O . ILE A 1 110 ? 4.332 5.066 -15.640 1.00 82.75 110 ILE A O 1
ATOM 888 N N . SER A 1 111 ? 2.454 6.139 -15.063 1.00 76.75 111 SER A N 1
ATOM 889 C CA . SER A 1 111 ? 2.137 6.620 -16.411 1.00 76.75 111 SER A CA 1
ATOM 890 C C . SER A 1 111 ? 3.058 7.755 -16.878 1.00 76.75 111 SER A C 1
ATOM 892 O O . SER A 1 111 ? 3.066 8.085 -18.064 1.00 76.75 111 SER A O 1
ATOM 894 N N . GLN A 1 112 ? 3.814 8.381 -15.968 1.00 70.12 112 GLN A N 1
ATOM 895 C CA . GLN A 1 112 ? 4.787 9.408 -16.318 1.00 70.12 112 GLN A CA 1
ATOM 896 C C . GLN A 1 112 ? 6.029 8.731 -16.910 1.00 70.12 112 GLN A C 1
ATOM 898 O O . GLN A 1 112 ? 6.672 7.916 -16.247 1.00 70.12 112 GLN A O 1
ATOM 903 N N . ARG A 1 113 ? 6.337 9.057 -18.172 1.00 55.25 113 ARG A N 1
ATOM 904 C CA . ARG A 1 113 ? 7.491 8.517 -18.908 1.00 55.25 113 ARG A CA 1
ATOM 905 C C . ARG A 1 113 ? 8.803 8.749 -18.147 1.00 55.25 113 ARG A C 1
ATOM 907 O O . ARG A 1 113 ? 8.994 9.817 -17.566 1.00 55.25 113 ARG A O 1
ATOM 914 N N . ASP A 1 114 ? 9.692 7.752 -18.202 1.00 58.09 114 ASP A N 1
ATOM 915 C CA . ASP A 1 114 ? 11.010 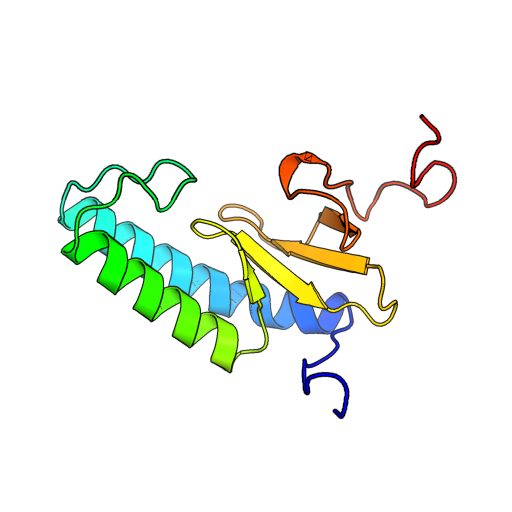7.724 -17.536 1.00 58.09 114 ASP A CA 1
ATOM 916 C C . ASP A 1 114 ? 11.930 8.891 -17.932 1.00 58.09 114 ASP A C 1
ATOM 918 O O . ASP A 1 114 ? 12.861 9.212 -17.201 1.00 58.09 114 ASP A O 1
ATOM 922 N N . ASP A 1 115 ? 11.643 9.567 -19.047 1.00 56.78 115 ASP A N 1
ATOM 923 C CA . ASP A 1 115 ? 12.441 10.659 -19.619 1.00 56.78 115 ASP A CA 1
ATOM 924 C C . ASP A 1 115 ? 12.712 11.823 -18.634 1.00 56.78 115 ASP A C 1
ATOM 926 O O . ASP A 1 115 ? 13.626 12.616 -18.851 1.00 56.78 115 ASP A O 1
ATOM 930 N N . PHE A 1 116 ? 11.937 11.926 -17.546 1.00 52.69 116 PHE A N 1
ATOM 931 C CA . PHE A 1 116 ? 12.022 12.994 -16.543 1.00 52.69 116 PHE A CA 1
ATOM 932 C C . PHE A 1 116 ? 12.149 12.491 -15.094 1.00 52.69 116 PHE A C 1
ATOM 934 O O . PHE A 1 116 ? 11.87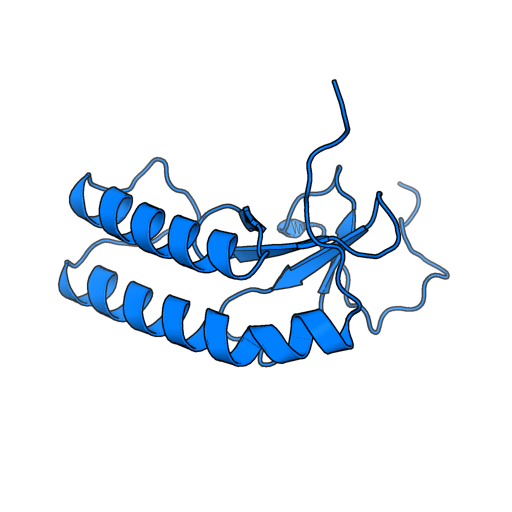1 13.257 -14.171 1.00 52.69 116 PHE A O 1
ATOM 941 N N . TRP A 1 117 ? 12.535 11.227 -14.864 1.00 55.81 117 TRP A N 1
ATOM 942 C CA . TRP A 1 117 ? 12.611 10.658 -13.513 1.00 55.81 117 TRP A CA 1
ATOM 943 C C . TRP A 1 117 ? 13.914 9.873 -13.226 1.00 55.81 117 TRP A C 1
ATOM 945 O O . TRP A 1 117 ? 14.274 9.006 -14.020 1.00 55.81 117 TRP A O 1
ATOM 955 N N . PRO A 1 118 ? 14.617 10.131 -12.097 1.00 52.72 118 PRO A N 1
ATOM 956 C CA . PRO A 1 118 ? 14.397 11.234 -11.164 1.00 52.72 118 PRO A CA 1
ATOM 957 C C . PRO A 1 118 ? 14.649 12.565 -11.864 1.00 52.72 118 PRO A C 1
ATOM 959 O O . PRO A 1 118 ? 15.677 12.748 -12.519 1.00 52.72 118 PRO A O 1
ATOM 962 N N . GLY A 1 119 ? 13.685 13.483 -11.756 1.00 50.66 119 GLY A N 1
ATOM 963 C CA . GLY A 1 119 ? 13.862 14.841 -12.244 1.00 50.66 119 GLY A CA 1
ATOM 964 C C . GLY A 1 119 ? 15.079 15.395 -11.528 1.00 50.66 119 GLY A C 1
ATOM 965 O O . GLY A 1 119 ? 15.084 15.474 -10.302 1.00 50.66 119 GLY A O 1
ATOM 966 N N . ARG A 1 120 ? 16.152 15.663 -12.277 1.00 46.34 120 ARG A N 1
ATOM 967 C CA . ARG A 1 120 ? 17.343 16.312 -11.730 1.00 46.34 120 ARG A CA 1
ATOM 968 C C . ARG A 1 120 ? 16.881 17.578 -11.001 1.00 46.34 120 ARG A C 1
ATOM 970 O O . ARG A 1 120 ? 16.191 18.384 -11.621 1.00 46.34 120 ARG A O 1
ATOM 977 N N . ASN A 1 121 ? 17.242 17.674 -9.717 1.00 42.81 121 ASN A N 1
ATOM 978 C CA . ASN A 1 121 ? 17.182 18.894 -8.904 1.00 42.81 121 ASN A CA 1
ATOM 979 C C . ASN A 1 121 ? 17.510 20.151 -9.715 1.00 42.81 121 ASN A C 1
ATOM 981 O O . ASN A 1 121 ? 18.497 20.093 -10.488 1.00 42.81 121 ASN A O 1
#

Mean predicted aligned error: 7.38 Å

Secondary structure (DSSP, 8-state):
-----PPB--HHHHHHHHHHHHHHHHHHHHHHHHHT----S-STT--HHHHHHHHHHHHHHHHTT-EEETTTEEEEE-SSTTEEEEE-TT-SS--EEEETTS-GGG-EETTS-GGGSS---

Nearest PDB structures (foldseek):
  8vh5-assembly1_C  TM=5.417E-01  e=5.801E+00  Homo sapiens

Radius of gyration: 15.07 Å; Cα contacts (8 Å, |Δi|>4): 152; chains: 1; bounding box: 40×31×42 Å

Foldseek 3Di:
DPDDPQDADDQVRQQVCLVVLLVLLVVLVVVCVVVVFDDDQALPRTDPVNNVSQVVSQVVCVVVRWHDDGGQKTWHHHPPNQKTQIDHHPDSGRQWMDGPPDDPVQIDGPPDDPPQPVPDD

Solvent-accessible surface area (backbone atoms only — not comparable to full-atom values): 7155 Å² total; per-residue (Å²): 131,82,81,75,93,68,56,65,36,55,74,67,59,47,38,68,43,36,65,58,51,49,53,52,47,53,58,47,49,55,54,30,58,75,68,68,52,79,80,59,70,57,73,88,81,47,53,74,69,51,45,53,52,52,51,53,49,37,54,58,37,43,78,73,48,32,42,63,42,81,57,77,27,32,36,32,39,29,84,51,88,56,38,28,43,36,41,49,84,90,55,88,48,67,53,33,30,32,44,76,92,49,52,87,86,68,45,40,50,66,86,55,66,66,94,58,61,82,61,77,129

Sequence (121 aa):
MPFSDFRVFTIEEANALVPKIARLTERTQRRLDALGAPVDGDKDGLDDAARRIIETWARSVLVHGGQPKGVFTVDFRAPDPNLLWCWAPGERAICHRHFTWESFRDRVSISQRDDFWPGRN